Protein AF-A0A0X3RWS3-F1 (afdb_monomer_lite)

Structure (mmCIF, N/CA/C/O backbone):
data_AF-A0A0X3RWS3-F1
#
_entry.id   AF-A0A0X3RWS3-F1
#
loop_
_atom_site.group_PDB
_atom_site.id
_atom_site.type_symbol
_atom_site.label_atom_id
_atom_site.label_alt_id
_atom_site.label_comp_id
_atom_site.label_asym_id
_atom_site.label_entity_id
_atom_site.label_seq_id
_atom_site.pdbx_PDB_ins_code
_atom_site.Cartn_x
_atom_site.Cartn_y
_atom_site.Cartn_z
_atom_site.occupancy
_atom_site.B_iso_or_equiv
_atom_site.auth_seq_id
_atom_site.auth_comp_id
_atom_site.auth_asym_id
_atom_site.auth_atom_id
_atom_site.pdbx_PDB_model_num
ATOM 1 N N . MET A 1 1 ? -4.695 -2.540 20.102 1.00 44.75 1 MET A N 1
ATOM 2 C CA . MET A 1 1 ? -4.959 -3.896 19.578 1.00 44.75 1 MET A CA 1
ATOM 3 C C . MET A 1 1 ? -5.207 -3.754 18.086 1.00 44.75 1 MET A C 1
ATOM 5 O O . MET A 1 1 ? -6.137 -3.046 17.735 1.00 44.75 1 MET A O 1
ATOM 9 N N . GLY A 1 2 ? -4.359 -4.326 17.228 1.00 54.81 2 GLY A N 1
ATOM 10 C CA . GLY A 1 2 ? -4.626 -4.379 15.785 1.00 54.81 2 GLY A CA 1
ATOM 11 C C . GLY A 1 2 ? -5.572 -5.540 15.477 1.00 54.81 2 GLY A C 1
ATOM 12 O O . GLY A 1 2 ? -5.418 -6.614 16.057 1.00 54.81 2 GLY A O 1
ATOM 13 N N . GLY A 1 3 ? -6.570 -5.315 14.625 1.00 67.62 3 GLY A N 1
ATOM 14 C CA . GLY A 1 3 ? -7.531 -6.346 14.223 1.00 67.62 3 GLY A CA 1
ATOM 15 C C . GLY A 1 3 ? -6.977 -7.261 13.127 1.00 67.62 3 GLY A C 1
ATOM 16 O O . GLY A 1 3 ? -6.144 -6.851 12.320 1.00 67.62 3 GLY A O 1
ATOM 17 N N . THR A 1 4 ? -7.451 -8.506 13.069 1.00 80.31 4 THR A N 1
ATOM 18 C CA . THR A 1 4 ? -7.153 -9.418 11.954 1.00 80.31 4 THR A CA 1
ATOM 19 C C . THR A 1 4 ? -7.971 -9.015 10.730 1.00 80.31 4 THR A C 1
ATOM 21 O O . THR A 1 4 ? -9.192 -9.113 10.772 1.00 80.31 4 THR A O 1
ATOM 24 N N . ILE A 1 5 ? -7.306 -8.622 9.640 1.00 85.81 5 ILE A N 1
ATOM 25 C CA . ILE A 1 5 ? -7.951 -8.299 8.355 1.00 85.81 5 ILE A CA 1
ATOM 26 C C . ILE A 1 5 ? -8.015 -9.556 7.474 1.00 85.81 5 ILE A C 1
ATOM 28 O O . ILE A 1 5 ? -7.020 -10.280 7.363 1.00 85.81 5 ILE A O 1
ATOM 32 N N . ARG A 1 6 ? -9.162 -9.817 6.835 1.00 85.12 6 ARG A N 1
ATOM 33 C CA . ARG A 1 6 ? -9.399 -10.996 5.980 1.00 85.12 6 ARG A CA 1
ATOM 34 C C . ARG A 1 6 ? -9.493 -10.642 4.493 1.00 85.12 6 ARG A C 1
ATOM 36 O O . ARG A 1 6 ? -9.927 -9.558 4.117 1.00 85.12 6 ARG A O 1
ATOM 43 N N . VAL A 1 7 ? -9.137 -11.593 3.626 1.00 83.75 7 VAL A N 1
ATOM 44 C CA . VAL A 1 7 ? -9.400 -11.481 2.179 1.00 83.75 7 VAL A CA 1
ATOM 45 C C . VAL A 1 7 ? -10.901 -11.365 1.940 1.00 83.75 7 VAL A C 1
ATOM 47 O O . VAL A 1 7 ? -11.688 -12.081 2.553 1.00 83.75 7 VAL A O 1
ATOM 50 N N . GLY A 1 8 ? -11.297 -10.460 1.050 1.00 83.12 8 GLY A N 1
ATOM 51 C CA . GLY A 1 8 ? -12.693 -10.203 0.706 1.00 83.12 8 GLY A CA 1
ATOM 52 C C . GLY A 1 8 ? -13.421 -9.272 1.678 1.00 83.12 8 GLY A C 1
ATOM 53 O O . GLY A 1 8 ? -14.493 -8.777 1.323 1.00 83.12 8 GLY A O 1
ATOM 54 N N . GLU A 1 9 ? -12.836 -8.987 2.846 1.00 88.44 9 GLU A N 1
ATOM 55 C CA . GLU A 1 9 ? -13.389 -8.068 3.839 1.00 88.44 9 GLU A CA 1
ATOM 56 C C . GLU A 1 9 ? -13.414 -6.639 3.304 1.00 88.44 9 GLU A C 1
ATOM 58 O O . GLU A 1 9 ? -12.456 -6.181 2.676 1.00 88.44 9 GLU A O 1
ATOM 63 N N . ILE A 1 10 ? -14.518 -5.939 3.558 1.00 89.12 10 ILE A N 1
ATOM 64 C CA . ILE A 1 10 ? -14.693 -4.546 3.164 1.00 89.12 10 ILE A CA 1
ATOM 65 C C . ILE A 1 10 ? -14.414 -3.664 4.375 1.00 89.12 10 ILE A C 1
ATOM 67 O O . ILE A 1 10 ? -15.089 -3.787 5.392 1.00 89.12 10 ILE A O 1
ATOM 71 N N . LEU A 1 11 ? -13.448 -2.758 4.246 1.00 91.00 11 LEU A N 1
ATOM 72 C CA . LEU A 1 11 ? -13.102 -1.779 5.272 1.00 91.00 11 LEU A CA 1
ATOM 73 C C . LEU A 1 11 ? -13.524 -0.375 4.851 1.00 91.00 11 LEU A C 1
ATOM 75 O O . LEU A 1 11 ? -13.399 0.002 3.682 1.00 91.00 11 LEU A O 1
ATOM 79 N N . ARG A 1 12 ? -13.956 0.428 5.821 1.00 93.31 12 ARG A N 1
ATOM 80 C CA . ARG A 1 12 ? -14.224 1.852 5.637 1.00 93.31 12 ARG A CA 1
ATOM 81 C C . ARG A 1 12 ? -12.929 2.652 5.722 1.00 93.31 12 ARG A C 1
ATOM 83 O O . ARG A 1 12 ? -12.151 2.474 6.656 1.00 93.31 12 ARG A O 1
ATOM 90 N N . TYR A 1 13 ? -12.725 3.569 4.781 1.00 93.19 13 TYR A N 1
ATOM 91 C CA . TYR A 1 13 ? -11.594 4.498 4.773 1.00 93.19 13 TYR A CA 1
ATOM 92 C C . TYR A 1 13 ? -12.072 5.948 4.935 1.00 93.19 13 TYR A C 1
ATOM 94 O O . TYR A 1 13 ? -12.368 6.626 3.941 1.00 93.19 13 TYR A O 1
ATOM 102 N N . PRO A 1 14 ? -12.235 6.415 6.183 1.00 92.19 14 PRO A N 1
ATOM 103 C CA . PRO A 1 14 ? -12.786 7.735 6.464 1.00 92.19 14 PRO A CA 1
ATOM 104 C C . PRO A 1 14 ? -11.778 8.867 6.211 1.00 92.19 14 PRO A C 1
ATOM 106 O O . PRO A 1 14 ? -10.568 8.661 6.176 1.00 92.19 14 PRO A O 1
ATOM 109 N N . VAL A 1 15 ? -12.290 10.085 6.025 1.00 89.62 15 VAL A N 1
ATOM 110 C CA . VAL A 1 15 ? -11.467 11.280 5.754 1.00 89.62 15 VAL A CA 1
ATOM 111 C C . VAL A 1 15 ? -10.837 11.852 7.028 1.00 89.62 15 VAL A C 1
ATOM 113 O O . VAL A 1 15 ? -9.739 12.397 6.954 1.00 89.62 15 VAL A O 1
ATOM 116 N N . ASP A 1 16 ? -11.500 11.712 8.180 1.00 91.62 16 ASP A N 1
ATOM 117 C CA . ASP A 1 16 ? -11.018 12.162 9.500 1.00 91.62 16 ASP A CA 1
ATOM 118 C C . ASP A 1 16 ? -9.794 11.373 9.999 1.00 91.62 16 ASP A C 1
ATOM 120 O O . ASP A 1 16 ? -8.963 11.884 10.753 1.00 91.62 16 ASP A O 1
ATOM 124 N N . LYS A 1 17 ? -9.638 10.143 9.498 1.00 93.38 17 LYS A N 1
ATOM 125 C CA . LYS A 1 17 ? -8.555 9.215 9.812 1.00 93.38 17 LYS A CA 1
ATOM 126 C C . LYS A 1 17 ? -8.481 8.871 11.300 1.00 93.38 17 LYS A C 1
ATOM 128 O O . LYS A 1 17 ? -7.374 8.638 11.799 1.00 93.38 17 LYS A O 1
ATOM 133 N N . ASP A 1 18 ? -9.621 8.868 11.991 1.00 93.19 18 ASP A N 1
ATOM 134 C CA . ASP A 1 18 ? -9.703 8.553 13.417 1.00 93.19 18 ASP A CA 1
ATOM 135 C C . ASP A 1 18 ? -9.481 7.044 13.648 1.00 93.19 18 ASP A C 1
ATOM 137 O O . ASP A 1 18 ? -10.253 6.228 13.137 1.00 93.19 18 ASP A O 1
ATOM 141 N N . PRO A 1 19 ? -8.426 6.631 14.379 1.00 92.88 19 PRO A N 1
ATOM 142 C CA . PRO A 1 19 ? -8.165 5.227 14.670 1.00 92.88 19 PRO A CA 1
ATOM 143 C C . PRO A 1 19 ? -8.891 4.711 15.921 1.00 92.88 19 PRO A C 1
ATOM 145 O O . PRO A 1 19 ? -8.711 3.546 16.258 1.00 92.88 19 PRO A O 1
ATOM 148 N N . THR A 1 20 ? -9.643 5.544 16.647 1.00 93.31 20 THR A N 1
ATOM 149 C CA . THR A 1 20 ? -10.318 5.153 17.898 1.00 93.31 20 THR A CA 1
ATOM 150 C C . THR A 1 20 ? -11.679 4.501 17.657 1.00 93.31 20 THR A C 1
ATOM 152 O O . THR A 1 20 ? -12.126 3.678 18.454 1.00 93.31 20 THR A O 1
ATOM 155 N N . VAL A 1 21 ? -12.308 4.801 16.519 1.00 93.81 21 VAL A N 1
ATOM 156 C CA . VAL A 1 21 ? -13.608 4.250 16.132 1.00 93.81 21 VAL A CA 1
ATOM 157 C C . VAL A 1 21 ? -13.423 2.910 15.424 1.00 93.81 21 VAL A C 1
ATOM 159 O O . VAL A 1 21 ? -12.844 2.858 14.342 1.00 93.81 21 VAL A O 1
ATOM 162 N N . GLN A 1 22 ? -13.943 1.822 15.996 1.00 93.31 22 GLN A N 1
ATOM 163 C CA . GLN A 1 22 ? -13.766 0.468 15.450 1.00 93.31 22 GLN A CA 1
ATOM 164 C C . GLN A 1 22 ? -14.563 0.207 14.163 1.00 93.31 22 GLN A C 1
ATOM 166 O O . GLN A 1 22 ? -14.057 -0.440 13.243 1.00 93.31 22 GLN A O 1
ATOM 171 N N . THR A 1 23 ? -15.788 0.726 14.085 1.00 93.38 23 THR A N 1
ATOM 172 C CA . THR A 1 23 ? -16.739 0.439 13.004 1.00 93.38 23 THR A CA 1
ATOM 173 C C . THR A 1 23 ? -17.382 1.733 12.523 1.00 93.38 23 THR A C 1
ATOM 175 O O . THR A 1 23 ? -17.793 2.559 13.331 1.00 93.38 23 THR A O 1
ATOM 178 N N . LEU A 1 24 ? -17.495 1.896 11.206 1.00 91.00 24 LEU A N 1
ATOM 179 C CA . LEU A 1 24 ? -18.110 3.043 10.542 1.00 91.00 24 LEU A CA 1
ATOM 180 C C . LEU A 1 24 ? -19.040 2.546 9.434 1.00 91.00 24 LEU A C 1
ATOM 182 O O . LEU A 1 24 ? -18.642 1.717 8.617 1.00 91.00 24 LEU A O 1
ATOM 186 N N . ASP A 1 25 ? -20.275 3.049 9.395 1.00 88.00 25 ASP A N 1
ATOM 187 C CA . ASP A 1 25 ? -21.301 2.643 8.420 1.00 88.00 25 ASP A CA 1
ATOM 188 C C . ASP A 1 25 ? -21.557 1.115 8.375 1.00 88.00 25 ASP A C 1
ATOM 190 O O . ASP A 1 25 ? -21.923 0.574 7.334 1.00 88.00 25 ASP A O 1
ATOM 194 N N . GLY A 1 26 ? -21.328 0.402 9.485 1.00 89.12 26 GLY A N 1
ATOM 195 C CA . GLY A 1 26 ? -21.441 -1.062 9.561 1.00 89.12 26 GLY A CA 1
ATOM 196 C C . GLY A 1 26 ? -20.217 -1.842 9.058 1.00 89.12 26 GLY A C 1
ATOM 197 O O . GLY A 1 26 ? -20.240 -3.069 9.077 1.00 89.12 26 GLY A O 1
ATOM 198 N N . TYR A 1 27 ? -19.140 -1.159 8.656 1.00 90.25 27 TYR A N 1
ATOM 199 C CA . TYR A 1 27 ? -17.892 -1.768 8.185 1.00 90.25 27 TYR A CA 1
ATOM 200 C C . TYR A 1 27 ? -16.723 -1.467 9.137 1.00 90.25 27 TYR A C 1
ATOM 202 O O . TYR A 1 27 ? -16.666 -0.374 9.707 1.00 90.25 27 TYR A O 1
ATOM 210 N N . PRO A 1 28 ? -15.752 -2.385 9.297 1.00 92.31 28 PRO A N 1
ATOM 211 C CA . PRO A 1 28 ? -14.534 -2.127 10.060 1.00 92.31 28 PRO A CA 1
ATOM 212 C C . PRO A 1 28 ? -13.788 -0.890 9.552 1.00 92.31 28 PRO A C 1
ATOM 214 O O . PRO A 1 28 ? -13.593 -0.716 8.348 1.00 92.31 28 PRO A O 1
ATOM 217 N N . ASN A 1 29 ? -13.337 -0.033 10.461 1.00 93.00 29 ASN A N 1
ATOM 218 C CA . ASN A 1 29 ? -12.551 1.145 10.116 1.00 93.00 29 ASN A CA 1
ATOM 219 C C . ASN A 1 29 ? -11.095 0.756 9.812 1.00 93.00 29 ASN A C 1
ATOM 221 O O . ASN A 1 29 ? -10.396 0.189 10.654 1.00 93.00 29 ASN A O 1
ATOM 225 N N . PHE A 1 30 ? -10.610 1.117 8.623 1.00 93.38 30 PHE A N 1
ATOM 226 C CA . PHE A 1 30 ? -9.232 0.884 8.191 1.00 93.38 30 PHE A CA 1
ATOM 227 C C . PHE A 1 30 ? -8.201 1.458 9.170 1.00 93.38 30 PHE A C 1
ATOM 229 O O . PHE A 1 30 ? -7.192 0.807 9.456 1.00 93.38 30 PHE A O 1
ATOM 236 N N . TYR A 1 31 ? -8.435 2.667 9.690 1.00 93.38 31 TYR A N 1
ATOM 237 C CA . TYR A 1 31 ? -7.474 3.325 10.574 1.00 93.38 31 TYR A CA 1
ATOM 238 C C . TYR A 1 31 ? -7.422 2.689 11.950 1.00 93.38 31 TYR A C 1
ATOM 240 O O . TYR A 1 31 ? -6.338 2.635 12.513 1.00 93.38 31 TYR A O 1
ATOM 248 N N . PHE A 1 32 ? -8.538 2.152 12.448 1.00 93.25 32 PHE A N 1
ATOM 249 C CA . PHE A 1 32 ? -8.547 1.324 13.652 1.00 93.25 32 PHE A CA 1
ATOM 250 C C . PHE A 1 32 ? -7.820 -0.003 13.403 1.00 93.25 32 PHE A C 1
ATOM 252 O O . PHE A 1 32 ? -6.918 -0.375 14.151 1.00 93.25 32 PHE A O 1
ATOM 259 N N . ALA A 1 33 ? -8.154 -0.696 12.308 1.00 92.06 33 ALA A N 1
ATOM 260 C CA . ALA A 1 33 ? -7.610 -2.018 11.995 1.00 92.06 33 ALA A CA 1
ATOM 261 C C . ALA A 1 33 ? -6.083 -2.012 11.803 1.00 92.06 33 ALA A C 1
ATOM 263 O O . ALA A 1 33 ? -5.407 -2.970 12.175 1.00 92.06 33 ALA A O 1
ATOM 264 N N . THR A 1 34 ? -5.539 -0.925 11.250 1.00 91.31 34 THR A N 1
ATOM 265 C CA . THR A 1 34 ? -4.101 -0.753 10.989 1.00 91.31 34 THR A CA 1
ATOM 266 C C . THR A 1 34 ? -3.377 0.072 12.056 1.00 91.31 34 THR A C 1
ATOM 268 O O . THR A 1 34 ? -2.197 0.389 11.888 1.00 91.31 34 THR A O 1
ATOM 271 N N . HIS A 1 35 ? -4.053 0.438 13.151 1.00 91.62 35 HIS A N 1
ATOM 272 C CA . HIS A 1 35 ? -3.460 1.276 14.184 1.00 91.62 35 HIS A CA 1
ATOM 273 C C . HIS A 1 35 ? -2.414 0.519 15.005 1.00 91.62 35 HIS A C 1
ATOM 275 O O . HIS A 1 35 ? -2.713 -0.481 15.663 1.00 91.62 35 HIS A O 1
ATOM 281 N N . THR A 1 36 ? -1.211 1.086 15.067 1.00 88.06 36 THR A N 1
ATOM 282 C CA . THR A 1 36 ? -0.189 0.690 16.035 1.00 88.06 36 THR A CA 1
ATOM 283 C C . THR A 1 36 ? 0.166 1.913 16.886 1.00 88.06 36 THR A C 1
ATOM 285 O O . THR A 1 36 ? 0.703 2.882 16.337 1.00 88.06 36 THR A O 1
ATOM 288 N N . PRO A 1 37 ? -0.122 1.903 18.203 1.00 88.12 37 PRO A N 1
ATOM 289 C CA . PRO A 1 37 ? 0.192 3.020 19.091 1.00 88.12 37 PRO A CA 1
ATOM 290 C C . PRO A 1 37 ? 1.669 3.417 19.018 1.00 88.12 37 PRO A C 1
ATOM 292 O O . PRO A 1 37 ? 2.543 2.556 18.970 1.00 88.12 37 PRO A O 1
ATOM 295 N N . GLY A 1 38 ? 1.950 4.721 18.986 1.00 87.25 38 GLY A N 1
ATOM 296 C CA . GLY A 1 38 ? 3.318 5.248 18.894 1.00 87.25 38 GLY A CA 1
ATOM 297 C C . GLY A 1 38 ? 3.956 5.184 17.498 1.00 87.25 38 GLY A C 1
ATOM 298 O O . GLY A 1 38 ? 5.063 5.687 17.319 1.00 87.25 38 GLY A O 1
ATOM 299 N N . HIS A 1 39 ? 3.272 4.633 16.490 1.00 87.00 39 HIS A N 1
ATOM 300 C CA . HIS A 1 39 ? 3.775 4.564 15.117 1.00 87.00 39 HIS A CA 1
ATOM 301 C C . HIS A 1 39 ? 2.971 5.437 14.149 1.00 87.00 39 HIS A C 1
ATOM 303 O O . HIS A 1 39 ? 1.820 5.806 14.385 1.00 87.00 39 HIS A O 1
ATOM 309 N N . ARG A 1 40 ? 3.596 5.773 13.013 1.00 89.06 40 ARG A N 1
ATOM 310 C CA . ARG A 1 40 ? 2.921 6.507 11.937 1.00 89.06 40 ARG A CA 1
ATOM 311 C C . ARG A 1 40 ? 1.798 5.654 11.348 1.00 89.06 40 ARG A C 1
ATOM 313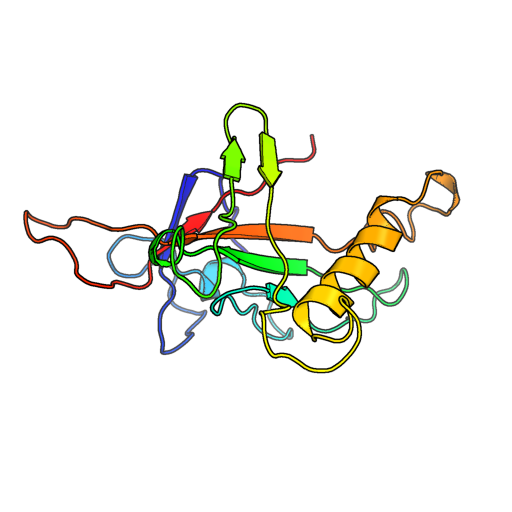 O O . ARG A 1 40 ? 1.975 4.462 11.108 1.00 89.06 40 ARG A O 1
ATOM 320 N N . ARG A 1 41 ? 0.665 6.299 11.073 1.00 91.38 41 ARG A N 1
ATOM 321 C CA . ARG A 1 41 ? -0.518 5.663 10.480 1.00 91.38 41 ARG A CA 1
ATOM 322 C C . ARG A 1 41 ? -0.233 5.110 9.079 1.00 91.38 41 ARG A C 1
ATOM 324 O O . ARG A 1 41 ? 0.519 5.719 8.316 1.00 91.38 41 ARG A O 1
ATOM 331 N N . ALA A 1 42 ? -0.887 4.005 8.730 1.00 92.69 42 ALA A N 1
ATOM 332 C CA . ALA A 1 42 ? -0.932 3.520 7.356 1.00 92.69 42 ALA A CA 1
ATOM 333 C C . ALA A 1 42 ? -1.809 4.441 6.490 1.00 92.69 42 ALA A C 1
ATOM 335 O O . ALA A 1 42 ? -2.810 4.990 6.957 1.00 92.69 42 ALA A O 1
ATOM 336 N N . LEU A 1 43 ? -1.432 4.613 5.223 1.00 93.19 43 LEU A N 1
ATOM 337 C CA . LEU A 1 43 ? -2.212 5.338 4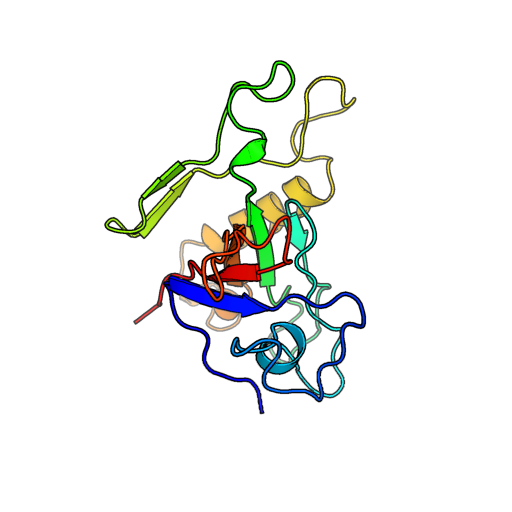.220 1.00 93.19 43 LEU A CA 1
ATOM 338 C C . LEU A 1 43 ? -2.540 4.400 3.056 1.00 93.19 43 LEU A C 1
ATOM 340 O O . LEU A 1 43 ? -1.801 3.455 2.785 1.00 93.19 43 LEU A O 1
ATOM 344 N N . LEU A 1 44 ? -3.665 4.665 2.400 1.00 92.25 44 LEU A N 1
ATOM 345 C CA . LEU A 1 44 ? -4.218 3.868 1.311 1.00 92.25 44 LEU A CA 1
ATOM 346 C C . LEU A 1 44 ? -4.855 4.816 0.285 1.00 92.25 44 LEU A C 1
ATOM 348 O O . LEU A 1 44 ? -6.016 4.683 -0.103 1.00 92.25 44 LEU A O 1
ATOM 352 N N . GLU A 1 45 ? -4.084 5.829 -0.108 1.00 91.31 45 GLU A N 1
ATOM 353 C CA . GLU A 1 45 ? -4.450 6.746 -1.184 1.00 91.31 45 GLU A CA 1
ATOM 354 C C . GLU A 1 45 ? -4.394 6.009 -2.535 1.00 91.31 45 GLU A C 1
ATOM 356 O O . GLU A 1 45 ? -3.968 4.856 -2.611 1.00 91.31 45 GLU A O 1
ATOM 361 N N . ALA A 1 46 ? -4.847 6.631 -3.624 1.00 87.06 46 ALA A N 1
ATOM 362 C CA . ALA A 1 46 ? -4.826 5.979 -4.938 1.00 87.06 46 ALA A CA 1
ATOM 363 C C . ALA A 1 46 ? -3.393 5.592 -5.371 1.00 87.06 46 ALA A C 1
ATOM 365 O O . ALA A 1 46 ? -2.501 6.439 -5.370 1.00 87.06 46 ALA A O 1
ATOM 366 N N . GLY A 1 47 ? -3.193 4.340 -5.802 1.00 89.69 47 GLY A N 1
ATOM 367 C CA . GLY A 1 47 ? -1.899 3.833 -6.265 1.00 89.69 47 GLY A CA 1
ATOM 368 C C . GLY A 1 47 ? -1.053 3.193 -5.159 1.00 89.69 47 GLY A C 1
ATOM 369 O O . GLY A 1 47 ? -1.556 2.409 -4.351 1.00 89.69 47 GLY A O 1
ATOM 370 N N . ILE A 1 48 ? 0.249 3.490 -5.153 1.00 92.25 48 ILE A N 1
ATOM 371 C CA . ILE A 1 48 ? 1.257 2.834 -4.307 1.00 92.25 48 ILE A CA 1
ATOM 372 C C . ILE A 1 48 ? 1.561 3.700 -3.077 1.00 92.25 48 ILE A C 1
ATOM 374 O O . ILE A 1 48 ? 2.016 4.836 -3.193 1.00 92.25 48 ILE A O 1
ATOM 378 N N . ASN A 1 49 ? 1.368 3.141 -1.884 1.00 93.94 49 ASN A N 1
ATOM 379 C CA . ASN A 1 49 ? 1.560 3.805 -0.597 1.00 93.94 49 ASN A CA 1
ATOM 380 C C . ASN A 1 49 ? 2.627 3.060 0.212 1.00 93.94 49 ASN A C 1
ATOM 382 O O . ASN A 1 49 ? 2.344 2.112 0.946 1.00 93.94 49 ASN A O 1
ATOM 386 N N . ALA A 1 50 ? 3.877 3.490 0.080 1.00 92.62 50 ALA A N 1
ATOM 387 C CA . ALA A 1 50 ? 4.978 2.938 0.858 1.00 92.62 50 ALA A CA 1
ATOM 388 C C . ALA A 1 50 ? 5.015 3.544 2.268 1.00 92.62 50 ALA A C 1
ATOM 390 O O . ALA A 1 50 ? 5.091 4.768 2.422 1.00 92.62 50 ALA A O 1
ATOM 391 N N . MET A 1 51 ? 5.002 2.695 3.301 1.00 93.00 51 MET A N 1
ATOM 392 C CA . MET A 1 51 ? 5.266 3.151 4.665 1.00 93.00 51 MET A CA 1
ATOM 393 C C . MET A 1 51 ? 6.735 3.571 4.819 1.00 93.00 51 MET A C 1
ATOM 395 O O . MET A 1 51 ? 7.622 3.103 4.101 1.00 93.00 51 MET A O 1
ATOM 399 N N . ALA A 1 52 ? 6.996 4.467 5.771 1.00 90.00 52 ALA A N 1
ATOM 400 C CA . ALA A 1 52 ? 8.361 4.840 6.122 1.00 90.00 52 ALA A CA 1
ATOM 401 C C . ALA A 1 52 ? 9.129 3.634 6.682 1.00 90.00 52 ALA A C 1
ATOM 403 O O . ALA A 1 52 ? 8.538 2.752 7.312 1.00 90.00 52 ALA A O 1
ATOM 404 N N . HIS A 1 53 ? 10.445 3.627 6.480 1.00 89.12 53 HIS A N 1
ATOM 405 C CA . HIS A 1 53 ? 11.325 2.682 7.151 1.00 89.12 53 HIS A CA 1
ATOM 406 C C . HIS A 1 53 ? 11.252 2.857 8.672 1.00 89.12 53 HIS A C 1
ATOM 408 O O . HIS A 1 53 ? 11.088 3.967 9.187 1.00 89.12 53 HIS A O 1
ATOM 414 N N . VAL A 1 54 ? 11.343 1.739 9.387 1.00 88.25 54 VAL A N 1
ATOM 415 C CA . VAL A 1 54 ? 11.387 1.689 10.846 1.00 88.25 54 VAL A CA 1
ATOM 416 C C . VAL A 1 54 ? 12.635 0.939 11.283 1.00 88.25 54 VAL A C 1
ATOM 418 O O . VAL A 1 54 ? 12.995 -0.087 10.703 1.00 88.25 54 VAL A O 1
ATOM 421 N N . LYS A 1 55 ? 13.288 1.441 12.331 1.00 87.94 55 LYS A N 1
ATOM 422 C CA . LYS A 1 55 ? 14.398 0.744 12.979 1.00 87.94 55 LYS A CA 1
ATOM 423 C C . LYS A 1 55 ? 13.839 -0.336 13.895 1.00 87.94 55 LYS A C 1
ATOM 425 O O . LYS A 1 55 ? 12.946 -0.070 14.697 1.00 87.94 55 LYS A O 1
ATOM 430 N N . THR A 1 56 ? 14.363 -1.545 13.770 1.00 83.12 56 THR A N 1
ATOM 431 C CA . THR A 1 56 ? 14.022 -2.688 14.621 1.00 83.12 56 THR A CA 1
ATOM 432 C C . THR A 1 56 ? 15.300 -3.313 15.170 1.00 83.12 56 THR A C 1
ATOM 434 O O . THR A 1 56 ? 16.390 -2.991 14.699 1.00 83.12 56 THR A O 1
ATOM 437 N N . ALA A 1 57 ? 15.180 -4.216 16.147 1.00 85.19 57 ALA A N 1
ATOM 438 C CA . ALA A 1 57 ? 16.330 -4.958 16.669 1.00 85.19 57 ALA A CA 1
ATOM 439 C C . ALA A 1 57 ? 17.067 -5.760 15.574 1.00 85.19 57 ALA A C 1
ATOM 441 O O . ALA A 1 57 ? 18.279 -5.936 15.653 1.00 85.19 57 ALA A O 1
ATOM 442 N N . ASP A 1 58 ? 16.348 -6.181 14.528 1.00 78.31 58 ASP A N 1
ATOM 443 C CA . ASP A 1 58 ? 16.886 -6.955 13.403 1.00 78.31 58 ASP A CA 1
ATOM 444 C C . ASP A 1 58 ? 17.451 -6.075 12.270 1.00 78.31 58 ASP A C 1
ATOM 446 O O . ASP A 1 58 ? 17.982 -6.594 11.289 1.00 78.31 58 ASP A O 1
ATOM 450 N N . GLY A 1 59 ? 17.343 -4.748 12.392 1.00 82.81 59 GLY A N 1
ATOM 451 C CA . GLY A 1 59 ? 17.751 -3.784 11.372 1.00 82.81 59 GLY A CA 1
ATOM 452 C C . GLY A 1 59 ? 16.622 -2.860 10.921 1.00 82.81 59 GLY A C 1
ATOM 453 O O . GLY A 1 59 ? 15.503 -2.878 11.445 1.00 82.81 59 GLY A O 1
ATOM 454 N N . GLU A 1 60 ? 16.936 -2.000 9.957 1.00 85.94 60 GLU A N 1
ATOM 455 C CA . GLU A 1 60 ? 15.955 -1.125 9.321 1.00 85.94 60 GLU A CA 1
ATOM 456 C C . GLU A 1 60 ? 15.104 -1.915 8.321 1.00 85.94 60 GLU A C 1
ATOM 458 O O . GLU A 1 60 ? 15.627 -2.696 7.530 1.00 85.94 60 GLU A O 1
ATOM 463 N N . ARG A 1 61 ? 13.782 -1.721 8.363 1.00 85.44 61 ARG A N 1
ATOM 464 C CA . ARG A 1 61 ? 12.856 -2.342 7.410 1.00 85.44 61 ARG A CA 1
ATOM 465 C C . ARG A 1 61 ? 11.695 -1.438 7.064 1.00 85.44 61 ARG A C 1
ATOM 467 O O . ARG A 1 61 ? 11.241 -0.661 7.904 1.00 85.44 61 ARG A O 1
ATOM 474 N N . ARG A 1 62 ? 11.148 -1.579 5.860 1.00 88.56 62 ARG A N 1
ATOM 475 C CA . ARG A 1 62 ? 9.845 -1.000 5.529 1.00 88.56 62 ARG A CA 1
ATOM 476 C C . ARG A 1 62 ? 8.748 -1.980 5.969 1.00 88.56 62 ARG A C 1
ATOM 478 O O . ARG A 1 62 ? 8.760 -3.126 5.527 1.00 88.56 62 ARG A O 1
ATOM 485 N N . PRO A 1 63 ? 7.792 -1.569 6.826 1.00 88.69 63 PRO A N 1
ATOM 486 C CA . PRO A 1 63 ? 6.758 -2.481 7.320 1.00 88.69 63 PRO A CA 1
ATOM 487 C C . PRO A 1 63 ? 5.858 -3.034 6.212 1.00 88.69 63 PRO A C 1
ATOM 489 O O . PRO A 1 63 ? 5.572 -4.230 6.170 1.00 88.69 63 PRO A O 1
ATOM 492 N N . ALA A 1 64 ? 5.394 -2.152 5.326 1.00 90.50 64 ALA A N 1
ATOM 493 C CA . ALA A 1 64 ? 4.457 -2.504 4.275 1.00 90.50 64 ALA A CA 1
ATOM 494 C C . ALA A 1 64 ? 4.516 -1.530 3.096 1.00 90.50 64 ALA A C 1
ATOM 496 O O . ALA A 1 64 ? 4.810 -0.338 3.252 1.00 90.50 64 ALA A O 1
ATOM 497 N N . VAL A 1 65 ? 4.153 -2.054 1.930 1.00 90.94 65 VAL A N 1
ATOM 498 C CA . VAL A 1 65 ? 3.726 -1.272 0.771 1.00 90.94 65 VAL A CA 1
ATOM 499 C C . VAL A 1 65 ? 2.249 -1.586 0.558 1.00 90.94 65 VAL A C 1
ATOM 501 O O . VAL A 1 65 ? 1.873 -2.744 0.370 1.00 90.94 65 VAL A O 1
ATOM 504 N N . LEU A 1 66 ? 1.398 -0.566 0.643 1.00 93.19 66 LEU A N 1
ATOM 505 C CA . LEU A 1 66 ? -0.035 -0.715 0.432 1.00 93.19 66 LEU A CA 1
ATOM 506 C C . LEU A 1 66 ? -0.400 -0.261 -0.977 1.00 93.19 66 LEU A C 1
ATOM 508 O O . LEU A 1 66 ? -0.071 0.849 -1.386 1.00 93.19 66 LEU A O 1
ATOM 512 N N . ILE A 1 67 ? -1.095 -1.113 -1.716 1.00 91.25 67 ILE A N 1
ATOM 513 C CA . ILE A 1 67 ? -1.536 -0.838 -3.078 1.00 91.25 67 ILE A CA 1
ATOM 514 C C . ILE A 1 67 ? -3.047 -0.676 -3.072 1.00 91.25 67 ILE A C 1
ATOM 516 O O . ILE A 1 67 ? -3.772 -1.571 -2.636 1.00 91.25 67 ILE A O 1
ATOM 520 N N . ARG A 1 68 ? -3.521 0.445 -3.611 1.00 89.50 68 ARG A N 1
ATOM 521 C CA . ARG A 1 68 ? -4.930 0.662 -3.912 1.00 89.50 68 ARG A CA 1
ATOM 522 C C . ARG A 1 68 ? -5.128 0.703 -5.420 1.00 89.50 68 ARG A C 1
ATOM 524 O O . ARG A 1 68 ? -4.733 1.670 -6.072 1.00 89.50 68 ARG A O 1
ATOM 531 N N . SER A 1 69 ? -5.804 -0.314 -5.943 1.00 84.00 69 SER A N 1
ATOM 532 C CA . SER A 1 69 ? -6.224 -0.356 -7.342 1.00 84.00 69 SER A CA 1
ATOM 533 C C . SER A 1 69 ? -7.664 0.128 -7.492 1.00 84.00 69 SER A C 1
ATOM 535 O O . SER A 1 69 ? -8.534 -0.156 -6.662 1.00 84.00 69 SER A O 1
ATOM 537 N N . SER A 1 70 ? -7.913 0.865 -8.571 1.00 74.75 7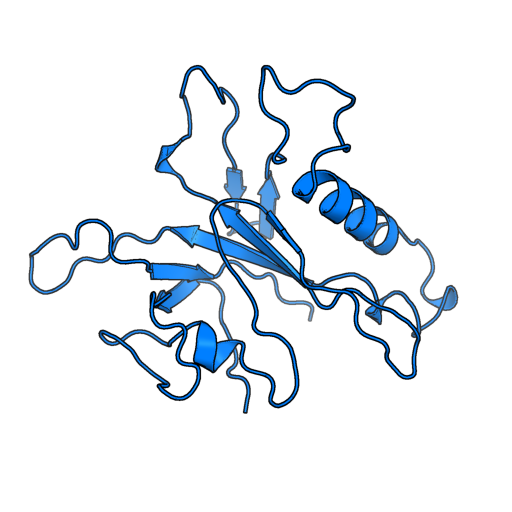0 SER A N 1
ATOM 538 C CA . SER A 1 70 ? -9.227 1.397 -8.907 1.00 74.75 70 SER A CA 1
ATOM 539 C C . SER A 1 70 ? -9.659 0.843 -10.266 1.00 74.75 70 SER A C 1
ATOM 541 O O . SER A 1 70 ? -8.967 1.087 -11.257 1.00 74.75 70 SER A O 1
ATOM 543 N N . PRO A 1 71 ? -10.792 0.122 -10.354 1.00 65.31 71 PRO A N 1
ATOM 544 C CA . PRO A 1 71 ? -11.246 -0.483 -11.608 1.00 65.31 71 PRO A CA 1
ATOM 545 C C . PRO A 1 71 ? -11.669 0.566 -12.649 1.00 65.31 71 PRO A C 1
ATOM 547 O O . PRO A 1 71 ? -11.749 0.268 -13.834 1.00 65.31 71 PRO A O 1
ATOM 550 N N . TRP A 1 72 ? -11.907 1.807 -12.219 1.00 59.50 72 TRP A N 1
ATOM 551 C CA . TRP A 1 72 ? -12.522 2.866 -13.021 1.00 59.50 72 TRP A CA 1
ATOM 552 C C . TRP A 1 72 ? -11.576 3.556 -14.019 1.00 59.50 72 TRP A C 1
ATOM 554 O O . TRP A 1 72 ? -12.013 4.451 -14.734 1.00 59.50 72 TRP A O 1
ATOM 564 N N . LYS A 1 73 ? -10.285 3.188 -14.053 1.00 54.03 73 LYS A N 1
ATOM 565 C CA . LYS A 1 73 ? -9.285 3.748 -14.991 1.00 54.03 73 LYS A CA 1
ATOM 566 C C . LYS A 1 73 ? -8.842 2.779 -16.091 1.00 54.03 73 LYS A C 1
ATOM 568 O O . LYS A 1 73 ? -8.080 3.172 -16.974 1.00 54.03 73 LYS A O 1
ATOM 573 N N . ALA A 1 74 ? -9.310 1.533 -16.041 1.00 52.75 74 ALA A N 1
ATOM 574 C CA . ALA A 1 74 ? -9.010 0.528 -17.051 1.00 52.75 74 ALA A CA 1
ATOM 575 C C . ALA A 1 74 ? -9.574 0.950 -18.420 1.00 52.75 74 ALA A C 1
ATOM 577 O O . ALA A 1 74 ? -10.740 1.329 -18.512 1.00 52.75 74 ALA A O 1
ATOM 578 N N . GLY A 1 75 ? -8.750 0.889 -19.471 1.00 51.28 75 GLY A N 1
ATOM 579 C CA . GLY A 1 75 ? -9.177 1.177 -20.848 1.00 51.28 75 GLY A CA 1
ATOM 580 C C . GLY A 1 75 ? -9.236 2.662 -21.223 1.00 51.28 75 GLY A C 1
ATOM 581 O O . GLY A 1 75 ? -9.850 3.005 -22.229 1.00 51.28 75 GLY A O 1
ATOM 582 N N . THR A 1 76 ? -8.615 3.548 -20.437 1.00 57.06 76 THR A N 1
ATOM 583 C CA . THR A 1 76 ? -8.474 4.972 -20.796 1.00 57.06 76 THR A CA 1
ATOM 584 C C . THR A 1 76 ? -7.233 5.210 -21.661 1.00 57.06 76 THR A C 1
ATOM 586 O O . THR A 1 76 ? -6.259 4.466 -21.566 1.00 57.06 76 THR A O 1
ATOM 589 N N . GLU A 1 77 ? -7.235 6.277 -22.467 1.00 51.75 77 GLU A N 1
ATOM 590 C CA . GLU A 1 77 ? -6.135 6.636 -23.384 1.00 51.75 77 GLU A CA 1
ATOM 591 C C . GLU A 1 77 ? -4.769 6.760 -22.673 1.00 51.75 77 GLU A C 1
ATOM 593 O O . GLU A 1 77 ? -3.728 6.447 -23.242 1.00 51.75 77 GLU A O 1
ATOM 598 N N . GLN A 1 78 ? -4.770 7.141 -21.390 1.00 52.38 78 GLN A N 1
ATOM 599 C CA . GLN A 1 78 ? -3.556 7.286 -20.578 1.00 52.38 78 GLN A CA 1
ATOM 600 C C . GLN A 1 78 ? -3.031 5.973 -19.970 1.00 52.38 78 GLN A C 1
ATOM 602 O O . GLN A 1 78 ? -1.865 5.919 -19.574 1.00 52.38 78 GLN A O 1
ATOM 607 N N . THR A 1 79 ? -3.862 4.933 -19.853 1.00 59.22 79 THR A N 1
ATOM 608 C CA . THR A 1 79 ? -3.490 3.623 -19.289 1.00 59.22 79 THR A CA 1
ATOM 609 C C . THR A 1 79 ? -4.233 2.509 -20.035 1.00 59.22 79 THR A C 1
ATOM 611 O O . THR A 1 79 ? -5.287 2.053 -19.572 1.00 59.22 79 THR A O 1
ATOM 614 N N . PRO A 1 80 ? -3.711 2.052 -21.191 1.00 61.53 80 PRO A N 1
ATOM 615 C CA . PRO A 1 80 ? -4.312 0.938 -21.924 1.00 61.53 80 PRO A CA 1
ATOM 616 C C . PRO A 1 80 ? -4.164 -0.390 -21.163 1.00 61.53 80 PRO A C 1
ATOM 618 O O . PRO A 1 80 ? -4.951 -1.316 -21.353 1.00 61.53 80 PRO A O 1
ATOM 621 N N . TRP A 1 81 ? -3.181 -0.480 -20.263 1.00 68.56 81 TRP A N 1
ATOM 622 C CA . TRP A 1 81 ? -3.032 -1.585 -19.322 1.00 68.56 81 TRP A CA 1
ATOM 623 C C . TRP A 1 81 ? -3.952 -1.422 -18.107 1.00 68.56 81 TRP A C 1
ATOM 625 O O . TRP A 1 81 ? -4.188 -0.317 -17.618 1.00 68.56 81 TRP A O 1
ATOM 635 N N . HIS A 1 82 ? -4.450 -2.544 -17.597 1.00 74.31 82 HIS A N 1
ATOM 636 C CA . HIS A 1 82 ? -5.285 -2.601 -16.403 1.00 74.31 82 HIS A CA 1
ATOM 637 C C . HIS A 1 82 ? -4.774 -3.675 -15.448 1.00 74.31 82 HIS A C 1
ATOM 639 O O . HIS A 1 82 ? -4.239 -4.697 -15.877 1.00 74.31 82 HIS A O 1
ATOM 645 N N . ASP A 1 83 ? -4.955 -3.443 -14.152 1.00 83.00 83 ASP A N 1
ATOM 646 C CA . ASP A 1 83 ? -4.601 -4.424 -13.133 1.00 83.00 83 ASP A CA 1
ATOM 647 C C . ASP A 1 83 ? -5.506 -5.661 -13.246 1.00 83.00 83 ASP A C 1
ATOM 649 O O . ASP A 1 83 ? -6.732 -5.542 -13.345 1.00 83.00 83 ASP A O 1
ATOM 653 N N . VAL A 1 84 ? -4.909 -6.852 -13.190 1.00 84.69 84 VAL A N 1
ATOM 654 C CA . VAL A 1 84 ? -5.620 -8.137 -13.254 1.00 84.69 84 VAL A CA 1
ATOM 655 C C . VAL A 1 84 ? -5.550 -8.808 -11.892 1.00 84.69 84 VAL A C 1
ATOM 657 O O . VAL A 1 84 ? -4.461 -9.045 -11.374 1.00 84.69 84 VAL A O 1
ATOM 660 N N . PHE A 1 85 ? -6.713 -9.135 -11.331 1.00 83.50 85 PHE A N 1
ATOM 661 C CA . PHE A 1 85 ? -6.847 -9.778 -10.026 1.00 83.50 85 PHE A CA 1
ATOM 662 C C . PHE A 1 85 ? -7.427 -11.176 -10.191 1.00 83.50 85 PHE A C 1
ATOM 664 O O . PHE A 1 85 ? -8.635 -11.321 -10.365 1.00 83.50 85 PHE A O 1
ATOM 671 N N . ASP A 1 86 ? -6.565 -12.179 -10.099 1.00 84.94 86 ASP A N 1
ATOM 672 C CA . ASP A 1 86 ? -6.925 -13.590 -10.082 1.00 84.94 86 ASP A CA 1
ATOM 673 C C . ASP A 1 86 ? -6.802 -14.108 -8.643 1.00 84.94 86 ASP A C 1
ATOM 675 O O . ASP A 1 86 ? -5.799 -14.686 -8.224 1.00 84.94 86 ASP A O 1
ATOM 679 N N . LEU A 1 87 ? -7.814 -13.782 -7.839 1.00 83.19 87 LEU A N 1
ATOM 680 C CA . LEU A 1 87 ? -7.804 -14.067 -6.403 1.00 83.19 87 LEU A CA 1
ATOM 681 C C . LEU A 1 87 ? -7.951 -15.558 -6.104 1.00 83.19 87 LEU A C 1
ATOM 683 O O . LEU A 1 87 ? -7.453 -16.006 -5.073 1.00 83.19 87 LEU A O 1
ATOM 687 N N . ASP A 1 88 ? -8.587 -16.300 -7.007 1.00 84.19 88 ASP A N 1
ATOM 688 C CA . ASP A 1 88 ? -8.806 -17.737 -6.866 1.00 84.19 88 ASP A CA 1
ATOM 689 C C . ASP A 1 88 ? -7.484 -18.503 -7.008 1.00 84.19 88 ASP A C 1
ATOM 691 O O . ASP A 1 88 ? -7.244 -19.452 -6.264 1.00 84.19 88 ASP A O 1
ATOM 695 N N . ASN A 1 89 ? -6.575 -18.025 -7.868 1.00 88.50 89 ASN A N 1
ATOM 696 C CA . ASN A 1 89 ? -5.219 -18.571 -8.004 1.00 88.50 89 ASN A CA 1
ATOM 697 C C . ASN A 1 89 ? -4.159 -17.809 -7.185 1.00 88.50 89 ASN A C 1
ATOM 699 O O . ASN A 1 89 ? -2.968 -18.105 -7.273 1.00 88.50 89 ASN A O 1
ATOM 703 N N . GLY A 1 90 ? -4.564 -16.813 -6.389 1.00 86.44 90 GLY A N 1
ATOM 704 C CA . GLY A 1 90 ? -3.647 -16.018 -5.567 1.00 86.44 90 GLY A CA 1
ATOM 705 C C . GLY A 1 90 ? -2.675 -15.144 -6.369 1.00 86.44 90 GLY A C 1
ATOM 706 O O . GLY A 1 90 ? -1.606 -14.801 -5.864 1.00 86.44 90 GLY A O 1
ATOM 707 N N . HIS A 1 91 ? -3.030 -14.768 -7.597 1.00 88.12 91 HIS A N 1
ATOM 708 C CA . HIS A 1 91 ? -2.186 -14.001 -8.505 1.00 88.12 91 HIS A CA 1
ATOM 709 C C . HIS A 1 91 ? -2.756 -12.601 -8.765 1.00 88.12 91 HIS A C 1
ATOM 711 O O . HIS A 1 91 ? -3.943 -12.413 -9.030 1.00 88.12 91 HIS A O 1
ATOM 717 N N . VAL A 1 92 ? -1.886 -11.589 -8.739 1.00 86.62 92 VAL A N 1
ATOM 718 C CA . VAL A 1 92 ? -2.245 -10.231 -9.157 1.00 86.62 92 VAL A CA 1
ATOM 719 C C . VAL A 1 92 ? -1.166 -9.662 -10.062 1.00 86.62 92 VAL A C 1
ATOM 721 O O . VAL A 1 92 ? -0.003 -9.575 -9.673 1.00 86.62 92 VAL A O 1
ATOM 724 N N . ARG A 1 93 ? -1.581 -9.188 -11.239 1.00 88.56 93 ARG A N 1
ATOM 725 C CA . ARG A 1 93 ? -0.758 -8.353 -12.113 1.00 88.56 93 ARG A CA 1
ATOM 726 C C . ARG A 1 93 ? -1.118 -6.895 -11.867 1.00 88.56 93 ARG A C 1
ATOM 728 O O . ARG A 1 93 ? -2.205 -6.464 -12.238 1.00 88.56 93 ARG A O 1
ATOM 735 N N . TYR A 1 94 ? -0.205 -6.156 -11.248 1.00 88.25 94 TYR A N 1
ATOM 736 C CA . TYR A 1 94 ? -0.373 -4.739 -10.931 1.00 88.25 94 TYR A CA 1
ATOM 737 C C . TYR A 1 94 ? 0.630 -3.890 -11.714 1.00 88.25 94 TYR A C 1
ATOM 739 O O . TYR A 1 94 ? 1.808 -4.245 -11.789 1.00 88.25 94 TYR A O 1
ATOM 747 N N . PHE A 1 95 ? 0.177 -2.773 -12.283 1.00 88.31 95 PHE A N 1
ATOM 748 C CA . PHE A 1 95 ? 1.032 -1.854 -13.034 1.00 88.31 95 PHE A CA 1
ATOM 749 C C . PHE A 1 95 ? 1.484 -0.665 -12.178 1.00 88.31 95 PHE A C 1
ATOM 751 O O . PHE A 1 95 ? 0.738 -0.120 -11.368 1.00 88.31 95 PHE A O 1
ATOM 758 N N . GLY A 1 96 ? 2.741 -0.264 -12.372 1.00 89.00 96 GLY A N 1
ATOM 759 C CA . GLY A 1 96 ? 3.388 0.806 -11.620 1.00 89.00 96 GLY A CA 1
ATOM 760 C C . GLY A 1 96 ? 2.786 2.203 -11.814 1.00 89.00 96 GLY A C 1
ATOM 761 O O . GLY A 1 96 ? 1.924 2.431 -12.660 1.00 89.00 96 GLY A O 1
ATOM 762 N N . ASP A 1 97 ? 3.287 3.178 -11.055 1.00 88.88 97 ASP A N 1
ATOM 763 C CA . ASP A 1 97 ? 2.816 4.573 -11.090 1.00 88.88 97 ASP A CA 1
ATOM 764 C C . ASP A 1 97 ? 3.489 5.445 -12.169 1.00 88.88 97 ASP A C 1
ATOM 766 O O . ASP A 1 97 ? 3.228 6.647 -12.252 1.00 88.88 97 ASP A O 1
ATOM 770 N N . HIS A 1 98 ? 4.322 4.850 -13.026 1.00 88.94 98 HIS A N 1
ATOM 771 C CA . HIS A 1 98 ? 4.982 5.546 -14.128 1.00 88.94 98 HIS A CA 1
ATOM 772 C C . HIS A 1 98 ? 4.047 5.657 -15.341 1.00 88.94 98 HIS A C 1
ATOM 774 O O . HIS A 1 98 ? 3.836 4.698 -16.082 1.00 88.94 98 HIS A O 1
ATOM 780 N N . LYS A 1 99 ? 3.463 6.842 -15.524 1.00 82.12 99 LYS A N 1
ATOM 781 C CA . LYS A 1 99 ? 2.514 7.153 -16.600 1.00 82.12 99 LYS A CA 1
ATOM 782 C C . LYS A 1 99 ? 3.205 7.678 -17.854 1.00 82.12 99 LYS A C 1
ATOM 784 O O . LYS A 1 99 ? 4.290 8.251 -17.778 1.00 82.12 99 LYS A O 1
ATOM 789 N N . ALA A 1 100 ? 2.514 7.562 -18.988 1.00 79.56 100 ALA A N 1
ATOM 790 C CA . ALA A 1 100 ? 2.914 8.219 -20.226 1.00 79.56 100 ALA A CA 1
ATOM 791 C C . ALA A 1 100 ? 3.090 9.735 -20.008 1.00 79.56 100 ALA A C 1
ATOM 793 O O . ALA A 1 100 ? 2.266 10.376 -19.355 1.00 79.56 100 ALA A O 1
ATOM 794 N N . GLY A 1 101 ? 4.179 10.292 -20.537 1.00 79.75 101 GLY A N 1
ATOM 795 C CA . GLY A 1 101 ? 4.512 11.715 -20.415 1.00 79.75 101 GLY A CA 1
ATOM 796 C C . GLY A 1 101 ? 5.311 12.100 -19.165 1.00 79.75 101 GLY A C 1
ATOM 797 O O . GLY A 1 101 ? 5.736 13.248 -19.067 1.00 79.75 101 GLY A O 1
ATOM 798 N N . LEU A 1 102 ? 5.566 11.177 -18.228 1.00 83.62 102 LEU A N 1
ATOM 799 C CA . LEU A 1 102 ? 6.550 11.421 -17.171 1.00 83.62 102 LEU A CA 1
ATOM 800 C C . LEU A 1 102 ? 7.969 11.314 -17.738 1.00 83.62 102 LEU A C 1
ATOM 802 O O . LEU A 1 102 ? 8.311 10.355 -18.425 1.00 83.62 102 LEU A O 1
ATOM 806 N N . SER A 1 103 ? 8.803 12.307 -17.438 1.00 84.44 103 SER A N 1
ATOM 807 C CA . SER A 1 103 ? 10.216 12.305 -17.807 1.00 84.44 103 SER A CA 1
ATOM 808 C C . SER A 1 103 ? 11.041 11.421 -16.869 1.00 84.44 103 SER A C 1
ATOM 810 O O . SER A 1 103 ? 10.836 11.438 -15.653 1.00 84.44 103 SER A O 1
ATOM 812 N N . GLY A 1 104 ? 12.048 10.743 -17.418 1.00 86.00 104 GLY A N 1
ATOM 813 C CA . GLY A 1 104 ? 12.999 9.921 -16.667 1.00 86.00 104 GLY A CA 1
ATOM 814 C C . GLY A 1 104 ? 12.744 8.415 -16.803 1.00 86.00 104 GLY A C 1
ATOM 815 O O . GLY A 1 104 ? 11.775 8.003 -17.435 1.00 86.00 104 GLY A O 1
ATOM 816 N N . PRO A 1 105 ? 13.627 7.574 -16.241 1.00 88.12 105 PRO A N 1
ATOM 817 C CA . PRO A 1 105 ? 13.536 6.129 -16.409 1.00 88.12 105 PRO A CA 1
ATOM 818 C C . PRO A 1 105 ? 12.358 5.522 -15.622 1.00 88.12 105 PRO A C 1
ATOM 820 O O . PRO A 1 105 ? 12.035 5.996 -14.525 1.00 88.12 105 PRO A O 1
ATOM 823 N N . PRO A 1 106 ? 11.745 4.430 -16.118 1.00 81.25 106 PRO A N 1
ATOM 824 C CA . PRO A 1 106 ? 10.824 3.616 -15.330 1.00 81.25 106 PRO A CA 1
ATOM 825 C C . PRO A 1 106 ? 11.495 3.167 -14.025 1.00 81.25 106 PRO A C 1
ATOM 827 O O . PRO A 1 106 ? 12.549 2.542 -14.053 1.00 81.25 106 PRO A O 1
ATOM 830 N N . GLY A 1 107 ? 10.907 3.526 -12.880 1.00 86.69 107 GLY A N 1
ATOM 831 C CA . GLY A 1 107 ? 11.496 3.272 -11.555 1.00 86.69 107 GLY A CA 1
ATOM 832 C C . GLY A 1 107 ? 11.867 4.529 -10.769 1.00 86.69 107 GLY A C 1
ATOM 833 O O . GLY A 1 107 ? 12.021 4.450 -9.557 1.00 86.69 107 GLY A O 1
ATOM 834 N N . SER A 1 108 ? 11.942 5.696 -11.417 1.00 88.12 108 SER A N 1
ATOM 835 C CA . SER A 1 108 ? 12.241 6.971 -10.741 1.00 88.12 108 SER A CA 1
ATOM 836 C C . SER A 1 108 ? 11.062 7.546 -9.945 1.00 88.12 108 SER A C 1
ATOM 838 O O . SER A 1 108 ? 11.248 8.397 -9.074 1.00 88.12 108 SER A O 1
ATOM 840 N N . THR A 1 109 ? 9.838 7.099 -10.235 1.00 91.75 109 THR A N 1
ATOM 841 C CA . THR A 1 109 ? 8.641 7.501 -9.495 1.00 91.75 109 THR A CA 1
ATOM 842 C C . THR A 1 109 ? 8.668 6.918 -8.088 1.00 91.75 109 THR A C 1
ATOM 844 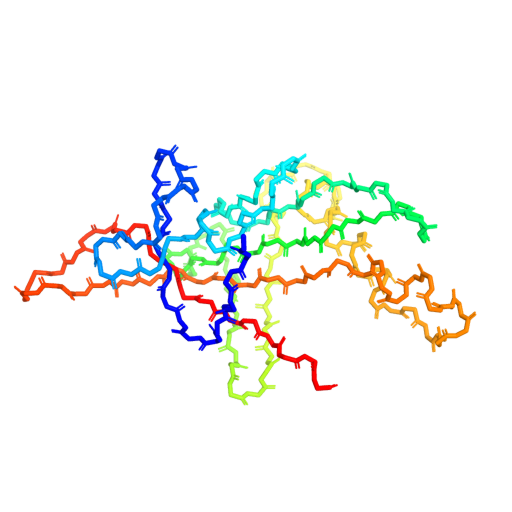O O . THR A 1 109 ? 9.147 5.808 -7.861 1.00 91.75 109 THR A O 1
ATOM 847 N N . ARG A 1 110 ? 8.123 7.660 -7.117 1.00 91.50 110 ARG A N 1
ATOM 848 C CA . ARG A 1 110 ? 8.149 7.261 -5.703 1.00 91.50 110 ARG A CA 1
ATOM 849 C C . ARG A 1 110 ? 7.537 5.874 -5.473 1.00 91.50 110 ARG A C 1
ATOM 851 O O . ARG A 1 110 ? 8.051 5.127 -4.643 1.00 91.50 110 ARG A O 1
ATOM 858 N N . GLY A 1 111 ? 6.444 5.543 -6.165 1.00 90.50 111 GLY A N 1
ATOM 859 C CA . GLY A 1 111 ? 5.792 4.244 -6.050 1.00 90.50 111 GLY A CA 1
ATOM 860 C C . GLY A 1 111 ? 6.647 3.121 -6.624 1.00 90.50 111 GLY A C 1
ATOM 861 O O . GLY A 1 111 ? 6.937 2.162 -5.914 1.00 90.50 111 GLY A O 1
ATOM 862 N N . ASN A 1 112 ? 7.102 3.251 -7.871 1.00 92.75 112 ASN A N 1
ATOM 863 C CA . ASN A 1 112 ? 7.944 2.229 -8.495 1.00 92.75 112 ASN A CA 1
ATOM 864 C C . ASN A 1 112 ? 9.287 2.043 -7.786 1.00 92.75 112 ASN A C 1
ATOM 866 O O . ASN A 1 112 ? 9.692 0.901 -7.598 1.00 92.75 112 ASN A O 1
ATOM 870 N N . ALA A 1 113 ? 9.939 3.115 -7.330 1.00 91.94 113 ALA A N 1
ATOM 871 C CA . ALA A 1 113 ? 11.157 3.013 -6.527 1.00 91.94 113 ALA A CA 1
ATOM 872 C C . ALA A 1 113 ? 10.922 2.160 -5.269 1.00 91.94 113 ALA A C 1
ATOM 874 O O . ALA A 1 113 ? 11.726 1.295 -4.936 1.00 91.94 113 ALA A O 1
ATOM 875 N N . ALA A 1 114 ? 9.779 2.350 -4.601 1.00 91.69 114 ALA A N 1
ATOM 876 C CA . ALA A 1 114 ? 9.403 1.549 -3.441 1.00 91.69 114 ALA A CA 1
ATOM 877 C C . ALA A 1 114 ? 9.056 0.089 -3.783 1.00 91.69 114 ALA A C 1
ATOM 879 O O . ALA A 1 114 ? 9.249 -0.785 -2.936 1.00 91.69 114 ALA A O 1
ATOM 880 N N . LEU A 1 115 ? 8.529 -0.180 -4.983 1.00 91.38 115 LEU A N 1
ATOM 881 C CA . LEU A 1 115 ? 8.270 -1.542 -5.460 1.00 91.38 115 LEU A CA 1
ATOM 882 C C . LEU A 1 115 ? 9.559 -2.276 -5.830 1.00 91.38 115 LEU A C 1
ATOM 884 O O . LEU A 1 115 ? 9.659 -3.454 -5.514 1.00 91.38 115 LEU A O 1
ATOM 888 N N . LEU A 1 116 ? 10.530 -1.600 -6.448 1.00 91.38 116 LEU A N 1
ATOM 889 C CA . LEU A 1 116 ? 11.843 -2.174 -6.763 1.00 91.38 116 LEU A CA 1
ATOM 890 C C . LEU A 1 116 ? 12.609 -2.524 -5.480 1.00 91.38 116 LEU A C 1
ATOM 892 O O . LEU A 1 116 ? 13.027 -3.660 -5.308 1.00 91.38 116 LEU A O 1
ATOM 896 N N . ASP A 1 117 ? 12.652 -1.591 -4.527 1.00 87.88 117 ASP A N 1
ATOM 897 C CA . ASP A 1 117 ? 13.214 -1.800 -3.185 1.00 87.88 117 ASP A CA 1
ATOM 898 C C . ASP A 1 117 ? 12.562 -2.997 -2.462 1.00 87.88 117 ASP A C 1
ATOM 900 O O . ASP A 1 117 ? 13.230 -3.836 -1.862 1.00 87.88 117 ASP A O 1
ATOM 904 N N . ALA A 1 118 ? 11.235 -3.140 -2.568 1.00 87.81 118 ALA A N 1
ATOM 905 C CA . ALA A 1 118 ? 10.550 -4.313 -2.034 1.00 87.81 118 ALA A CA 1
ATOM 906 C C . ALA A 1 118 ? 10.873 -5.594 -2.822 1.00 87.81 118 ALA A C 1
ATOM 908 O O . ALA A 1 118 ? 11.000 -6.650 -2.204 1.00 87.81 118 ALA A O 1
ATOM 909 N N . PHE A 1 119 ? 10.972 -5.524 -4.151 1.00 87.88 119 PHE A N 1
ATOM 910 C CA . PHE A 1 119 ? 11.224 -6.665 -5.030 1.00 87.88 119 PHE A CA 1
ATOM 911 C C . PHE A 1 119 ? 12.567 -7.322 -4.729 1.00 87.88 119 PHE A C 1
ATOM 913 O O . PHE A 1 119 ? 12.600 -8.540 -4.569 1.00 87.88 119 PHE A O 1
ATOM 920 N N . ASP A 1 120 ? 13.624 -6.531 -4.545 1.00 83.50 120 ASP A N 1
ATOM 921 C CA . ASP A 1 120 ? 14.956 -7.042 -4.208 1.00 83.50 120 ASP A CA 1
ATOM 922 C C . ASP A 1 120 ? 14.908 -7.922 -2.947 1.00 83.50 120 ASP A C 1
ATOM 924 O O . ASP A 1 120 ? 15.370 -9.062 -2.958 1.00 83.50 120 ASP A O 1
ATOM 928 N N . GLY A 1 121 ? 14.214 -7.466 -1.897 1.00 77.19 121 GLY A N 1
ATOM 929 C CA . GLY A 1 121 ? 14.012 -8.252 -0.673 1.00 77.19 121 GLY A CA 1
ATOM 930 C C . GLY A 1 121 ? 13.094 -9.477 -0.826 1.00 77.19 121 GLY A C 1
ATOM 931 O O . GLY A 1 121 ? 13.101 -10.354 0.035 1.00 77.19 121 GLY A O 1
ATOM 932 N N . HIS A 1 122 ? 12.287 -9.561 -1.889 1.00 79.62 122 HIS A N 1
ATOM 933 C CA . HIS A 1 122 ? 11.458 -10.738 -2.190 1.00 79.62 122 HIS A CA 1
ATOM 934 C C . HIS A 1 122 ? 12.189 -11.788 -3.038 1.00 79.62 122 HIS A C 1
ATOM 936 O O . HIS A 1 122 ? 11.728 -12.927 -3.088 1.00 79.62 122 HIS A O 1
ATOM 942 N N . GLN A 1 123 ? 13.286 -11.420 -3.705 1.00 76.69 123 GLN A N 1
ATOM 943 C CA . GLN A 1 123 ? 14.076 -12.308 -4.564 1.00 76.69 123 GLN A CA 1
ATOM 944 C C . GLN A 1 123 ? 15.271 -12.954 -3.841 1.00 76.69 123 GLN A C 1
ATOM 946 O O . GLN A 1 123 ? 15.987 -13.745 -4.452 1.00 76.69 123 GLN A O 1
ATOM 951 N N . GLU A 1 124 ? 15.515 -12.640 -2.563 1.00 66.62 124 GLU A N 1
ATOM 952 C CA . GLU A 1 124 ? 16.656 -13.188 -1.818 1.00 66.62 124 GLU A CA 1
ATOM 953 C C . GLU A 1 124 ? 16.569 -14.736 -1.703 1.00 66.62 124 GLU A C 1
ATOM 955 O O . GLU A 1 124 ? 15.626 -15.257 -1.101 1.00 66.62 124 GLU A O 1
ATOM 960 N N . PRO A 1 125 ? 17.543 -15.496 -2.255 1.00 55.31 125 PRO A N 1
ATOM 961 C CA . PRO A 1 125 ? 17.417 -16.944 -2.478 1.00 55.31 125 PRO A CA 1
ATOM 962 C C . PRO A 1 125 ? 17.746 -17.826 -1.262 1.00 55.31 125 PRO A C 1
ATOM 964 O O . PRO A 1 125 ? 17.517 -19.032 -1.301 1.00 55.31 125 PRO A O 1
ATOM 967 N N . THR A 1 126 ? 18.293 -17.269 -0.179 1.00 53.44 126 THR A N 1
ATOM 968 C CA . THR A 1 126 ? 18.776 -18.053 0.971 1.00 53.44 126 THR A CA 1
ATOM 969 C C . THR A 1 126 ? 18.033 -17.712 2.263 1.00 53.44 126 THR A C 1
ATOM 971 O O . THR A 1 126 ? 18.048 -16.546 2.666 1.00 53.44 126 THR A O 1
ATOM 974 N N . PRO A 1 127 ? 17.513 -18.711 3.005 1.00 53.00 127 PRO A N 1
ATOM 975 C CA . PRO A 1 127 ? 17.055 -18.523 4.387 1.00 53.00 127 PRO A CA 1
ATOM 976 C C . PRO A 1 127 ? 18.167 -17.995 5.317 1.00 53.00 127 PRO A C 1
ATOM 978 O O . PRO A 1 127 ? 17.887 -17.328 6.313 1.00 53.00 127 PRO A O 1
ATOM 981 N N . GLU A 1 128 ? 19.432 -18.271 4.969 1.00 46.53 128 GLU A N 1
ATOM 982 C CA . GLU A 1 128 ? 20.659 -18.013 5.744 1.00 46.53 128 GLU A CA 1
ATOM 983 C C . GLU A 1 128 ? 21.382 -16.696 5.408 1.00 46.53 128 GLU A C 1
ATOM 985 O O . GLU A 1 128 ? 22.233 -16.266 6.184 1.00 46.53 128 GLU A O 1
ATOM 990 N N . ALA A 1 129 ? 20.914 -15.936 4.404 1.00 47.41 129 ALA A N 1
ATOM 991 C CA . ALA A 1 129 ? 21.012 -14.463 4.464 1.00 47.41 129 ALA A CA 1
ATOM 992 C C . ALA A 1 129 ? 20.273 -13.904 5.711 1.00 47.41 129 ALA A C 1
ATOM 994 O O . ALA A 1 129 ? 20.424 -12.747 6.107 1.00 47.41 129 ALA A O 1
ATOM 995 N N . GLY A 1 130 ? 19.542 -14.790 6.392 1.00 31.97 130 GLY A N 1
ATOM 996 C CA . GLY A 1 130 ? 19.348 -14.845 7.826 1.00 31.97 130 GLY A CA 1
ATOM 997 C C . GLY A 1 130 ? 17.879 -14.641 8.180 1.00 31.97 130 GLY A C 1
ATOM 998 O O . GLY A 1 130 ? 17.174 -13.907 7.481 1.00 31.97 130 GLY A O 1
ATOM 999 N N . PRO A 1 131 ? 17.418 -15.121 9.352 1.00 34.59 131 PRO A N 1
ATOM 1000 C CA . PRO A 1 131 ? 16.118 -14.731 9.920 1.00 34.59 131 PRO A CA 1
ATOM 1001 C C . PRO A 1 131 ? 15.975 -13.206 10.136 1.00 34.59 131 PRO A C 1
ATOM 1003 O O . PRO A 1 131 ? 14.923 -12.734 10.564 1.00 34.59 131 PRO A O 1
ATOM 1006 N N . ARG A 1 132 ? 17.026 -12.433 9.826 1.00 38.97 132 ARG A N 1
ATOM 1007 C CA . ARG A 1 132 ? 17.140 -10.984 9.946 1.00 38.97 132 ARG A CA 1
ATOM 1008 C C . ARG A 1 132 ? 16.702 -10.195 8.707 1.00 38.97 132 ARG A C 1
ATOM 1010 O O . ARG A 1 132 ? 16.437 -9.017 8.887 1.00 38.97 132 ARG A O 1
ATOM 1017 N N . ARG A 1 133 ? 16.570 -10.779 7.499 1.00 41.38 133 ARG A N 1
ATOM 1018 C CA . ARG A 1 133 ? 16.142 -10.032 6.283 1.00 41.38 133 ARG A CA 1
ATOM 1019 C C . ARG A 1 133 ? 14.950 -10.600 5.502 1.00 41.38 133 ARG A C 1
ATOM 1021 O O . ARG A 1 133 ? 14.161 -9.826 4.970 1.00 41.38 133 ARG A O 1
ATOM 1028 N N . SER A 1 134 ? 14.638 -11.891 5.598 1.00 37.19 134 SER A N 1
ATOM 1029 C CA . SER A 1 134 ? 13.346 -12.400 5.083 1.00 37.19 134 SER A CA 1
ATOM 1030 C C . SER A 1 134 ? 12.127 -11.892 5.888 1.00 37.19 134 SER A C 1
ATOM 1032 O O . SER A 1 134 ? 11.000 -11.879 5.391 1.00 37.19 134 SER A O 1
ATOM 1034 N N . ARG A 1 135 ? 12.360 -11.389 7.115 1.00 44.06 135 ARG A N 1
ATOM 1035 C CA . ARG A 1 135 ? 11.423 -10.580 7.931 1.00 44.06 135 ARG A CA 1
ATOM 1036 C C . ARG A 1 135 ? 11.415 -9.079 7.584 1.00 44.06 135 ARG A C 1
ATOM 1038 O O . ARG A 1 135 ? 10.628 -8.329 8.162 1.00 44.06 135 ARG A O 1
ATOM 1045 N N . VAL A 1 136 ? 12.316 -8.632 6.708 1.00 42.38 136 VAL A N 1
A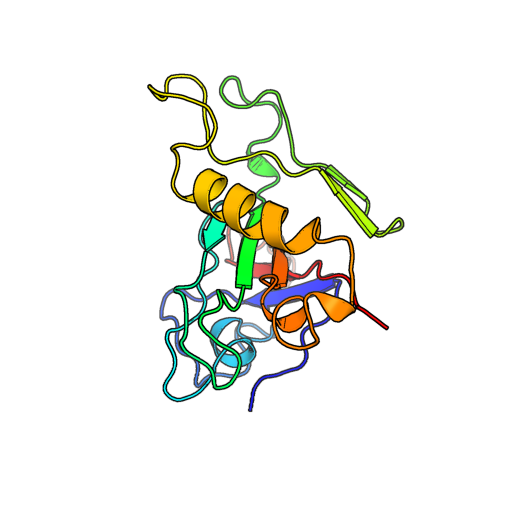TOM 1046 C CA . VAL A 1 136 ? 12.508 -7.232 6.270 1.00 42.38 136 VAL A CA 1
ATOM 1047 C C . VAL A 1 136 ? 11.782 -6.963 4.954 1.00 42.38 136 VAL A C 1
ATOM 1049 O O . VAL A 1 136 ? 11.443 -5.810 4.684 1.00 42.38 136 VAL A O 1
ATOM 1052 N N . ALA A 1 137 ? 11.452 -8.014 4.191 1.00 45.84 137 ALA A N 1
ATOM 1053 C CA . ALA A 1 137 ? 10.562 -7.919 3.042 1.00 45.84 137 ALA A CA 1
ATOM 1054 C C . ALA A 1 137 ? 9.246 -7.242 3.456 1.00 45.84 137 ALA A C 1
ATOM 1056 O O . ALA A 1 137 ? 8.508 -7.725 4.321 1.00 45.84 137 ALA A O 1
ATOM 1057 N N . SER A 1 138 ? 8.971 -6.089 2.846 1.00 53.41 138 SER A N 1
ATOM 1058 C CA . SER A 1 138 ? 7.753 -5.331 3.117 1.00 53.41 138 SER A CA 1
ATOM 1059 C C . SER A 1 138 ? 6.528 -6.186 2.837 1.00 53.41 138 SER A C 1
ATOM 1061 O O . SER A 1 138 ? 6.407 -6.770 1.762 1.00 53.41 138 SER A O 1
ATOM 1063 N N . GLY A 1 139 ? 5.567 -6.204 3.760 1.00 58.94 139 GLY A N 1
ATOM 1064 C CA . GLY A 1 139 ? 4.275 -6.807 3.464 1.00 58.94 139 GLY A CA 1
ATOM 1065 C C . GLY A 1 139 ? 3.588 -6.041 2.333 1.00 58.94 139 GLY A C 1
ATOM 1066 O O . GLY A 1 139 ? 3.277 -4.862 2.501 1.00 58.94 139 GLY A O 1
ATOM 1067 N N . LEU A 1 140 ? 3.316 -6.699 1.205 1.00 54.81 140 LEU A N 1
ATOM 1068 C CA . LEU A 1 140 ? 2.449 -6.137 0.174 1.00 54.81 140 LEU A CA 1
ATOM 1069 C C . LEU A 1 140 ? 0.989 -6.364 0.582 1.00 54.81 140 LEU A C 1
ATOM 1071 O O . LEU A 1 140 ? 0.553 -7.502 0.768 1.00 54.81 140 LEU A O 1
ATOM 1075 N N . ALA A 1 141 ? 0.235 -5.283 0.767 1.00 67.69 141 ALA A N 1
ATOM 1076 C CA . ALA A 1 141 ? -1.195 -5.345 1.053 1.00 67.69 141 ALA A CA 1
ATOM 1077 C C . ALA A 1 141 ? -1.955 -4.662 -0.077 1.00 67.69 141 ALA A C 1
ATOM 1079 O O . ALA A 1 141 ? -1.749 -3.480 -0.336 1.00 67.69 141 ALA A O 1
ATOM 1080 N N . GLN A 1 142 ? -2.826 -5.406 -0.750 1.00 71.00 142 GLN A N 1
ATOM 1081 C CA . GLN A 1 142 ? -3.598 -4.887 -1.868 1.00 71.00 142 GLN A CA 1
ATOM 1082 C C . GLN A 1 142 ? -5.055 -4.678 -1.464 1.00 71.00 142 GLN A C 1
ATOM 1084 O O . GLN A 1 142 ? -5.650 -5.499 -0.757 1.00 71.00 142 GLN A O 1
ATOM 1089 N N . ALA A 1 143 ? -5.616 -3.570 -1.924 1.00 69.69 143 ALA A N 1
ATOM 1090 C CA . ALA A 1 143 ? -6.999 -3.197 -1.726 1.00 69.69 143 ALA A CA 1
ATOM 1091 C C . ALA A 1 143 ? -7.608 -2.735 -3.052 1.00 69.69 143 ALA A C 1
ATOM 1093 O O . ALA A 1 143 ? -6.940 -2.100 -3.875 1.00 69.69 143 ALA A O 1
ATOM 1094 N N . ARG A 1 144 ? -8.889 -3.038 -3.248 1.00 69.38 144 ARG A N 1
ATOM 1095 C CA . ARG A 1 144 ? -9.672 -2.545 -4.386 1.00 69.38 144 ARG A CA 1
ATOM 1096 C C . ARG A 1 144 ? -10.843 -1.715 -3.911 1.00 69.38 144 ARG A C 1
ATOM 1098 O O . ARG A 1 144 ? -11.439 -2.025 -2.882 1.00 69.38 144 ARG A O 1
ATOM 1105 N N . ASP A 1 145 ? -11.194 -0.704 -4.695 1.00 72.38 145 ASP A N 1
ATOM 1106 C CA . ASP A 1 145 ? -12.434 0.045 -4.503 1.00 72.38 145 ASP A CA 1
ATOM 1107 C C . ASP A 1 145 ? -13.639 -0.903 -4.517 1.00 72.38 145 ASP A C 1
ATOM 1109 O O . ASP A 1 145 ? -13.814 -1.682 -5.454 1.00 72.38 145 ASP A O 1
ATOM 1113 N N . ALA A 1 146 ? -14.460 -0.834 -3.470 1.00 62.03 146 ALA A N 1
ATOM 1114 C CA . ALA A 1 146 ? -15.707 -1.572 -3.357 1.00 62.03 146 ALA A CA 1
ATOM 1115 C C . ALA A 1 146 ? -16.883 -0.599 -3.476 1.00 62.03 146 ALA A C 1
ATOM 1117 O O . ALA A 1 146 ? -16.963 0.400 -2.758 1.00 62.03 146 ALA A O 1
ATOM 1118 N N . THR A 1 147 ? -17.814 -0.897 -4.379 1.00 61.47 147 THR A N 1
ATOM 1119 C CA . THR A 1 147 ? -19.113 -0.224 -4.409 1.00 61.47 147 THR A CA 1
ATOM 1120 C C . THR A 1 147 ? -20.038 -0.920 -3.425 1.00 61.47 147 THR A C 1
ATOM 1122 O O . THR A 1 147 ? -20.201 -2.135 -3.484 1.00 61.47 147 THR A O 1
ATOM 1125 N N . LEU A 1 148 ? -20.624 -0.146 -2.514 1.00 56.00 148 LEU A N 1
ATOM 1126 C CA . LEU A 1 148 ? -21.581 -0.644 -1.535 1.00 56.00 148 LEU A CA 1
ATOM 1127 C C . LEU A 1 148 ? -22.998 -0.227 -1.927 1.00 56.00 148 LEU A C 1
ATOM 1129 O O . LEU A 1 148 ? -23.227 0.897 -2.374 1.00 56.00 148 LEU A O 1
ATOM 1133 N N . GLU A 1 149 ? -23.963 -1.111 -1.724 1.00 51.72 149 GLU A N 1
ATOM 1134 C CA . GLU A 1 149 ? -25.385 -0.776 -1.785 1.00 51.72 149 GLU A CA 1
ATOM 1135 C C . GLU A 1 149 ? -25.939 -0.819 -0.362 1.00 51.72 149 GLU A C 1
ATOM 1137 O O . GLU A 1 149 ? -25.654 -1.747 0.394 1.00 51.72 149 GLU A O 1
ATOM 1142 N N . HIS A 1 150 ? -26.682 0.212 0.039 1.00 46.53 150 HIS A N 1
ATOM 1143 C CA . HIS A 1 150 ? -27.328 0.244 1.349 1.00 46.53 150 HIS A CA 1
ATOM 1144 C C . HIS A 1 150 ? -28.768 0.724 1.182 1.00 46.53 150 HIS A C 1
ATOM 1146 O O . HIS A 1 150 ? -28.989 1.823 0.675 1.00 46.53 150 HIS A O 1
ATOM 1152 N N . ASN A 1 151 ? -29.735 -0.107 1.588 1.00 40.53 151 ASN A N 1
ATOM 1153 C CA . ASN A 1 151 ? -31.178 0.161 1.513 1.00 40.53 151 ASN A CA 1
ATOM 1154 C C . ASN A 1 151 ? -31.674 0.572 0.111 1.00 40.53 151 ASN A C 1
ATOM 1156 O O . ASN A 1 151 ? -32.394 1.555 -0.031 1.00 40.53 151 ASN A O 1
ATOM 1160 N N . GLY A 1 152 ? -31.253 -0.140 -0.942 1.00 38.97 152 GLY A N 1
ATOM 1161 C CA . GLY A 1 152 ? -31.707 0.111 -2.322 1.00 38.97 152 GLY A CA 1
ATOM 1162 C C . GLY A 1 152 ? -31.159 1.388 -2.973 1.00 38.97 152 GLY A C 1
ATOM 1163 O O . GLY A 1 152 ? -31.383 1.621 -4.158 1.00 38.97 152 GLY A O 1
ATOM 1164 N N . LEU A 1 153 ? -30.389 2.195 -2.239 1.00 35.38 153 LEU A N 1
ATOM 1165 C CA . LEU A 1 153 ? -29.648 3.333 -2.770 1.00 35.38 153 LEU A CA 1
ATOM 1166 C C . LEU A 1 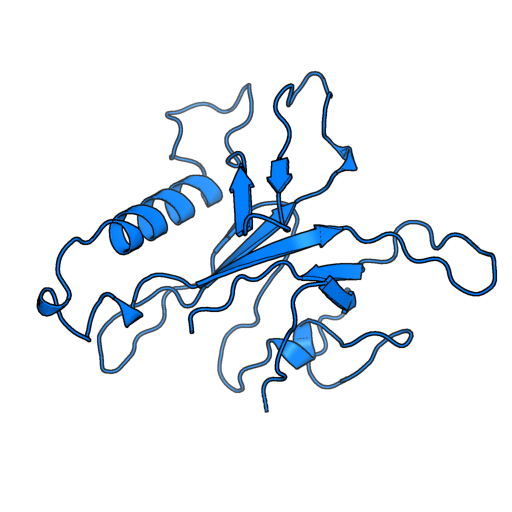153 ? -28.206 2.896 -3.041 1.00 35.38 153 LEU A C 1
ATOM 1168 O O . LEU A 1 153 ? -27.455 2.555 -2.117 1.00 35.38 153 LEU A O 1
ATOM 1172 N N . LYS A 1 154 ? -27.792 2.934 -4.315 1.00 41.56 154 LYS A N 1
ATOM 1173 C CA . LYS A 1 154 ? -26.374 2.821 -4.676 1.00 41.56 154 LYS A CA 1
ATOM 1174 C C . LYS A 1 154 ? -25.621 3.924 -3.950 1.00 41.56 154 LYS A C 1
ATOM 1176 O O . LYS A 1 154 ? -25.826 5.109 -4.214 1.00 41.56 154 LYS A O 1
ATOM 1181 N N . ALA A 1 155 ? -24.748 3.546 -3.024 1.00 44.75 155 ALA A N 1
ATOM 1182 C CA . ALA A 1 155 ? -23.857 4.490 -2.388 1.00 44.75 155 ALA A CA 1
ATOM 1183 C C . ALA A 1 155 ? -22.849 4.986 -3.427 1.00 44.75 155 ALA A C 1
ATOM 1185 O O . ALA A 1 155 ? -21.794 4.381 -3.623 1.00 44.75 155 ALA A O 1
ATOM 1186 N N . GLY A 1 156 ? -23.155 6.095 -4.097 1.00 41.69 156 GLY A N 1
ATOM 1187 C CA . GLY A 1 156 ? -22.152 6.826 -4.858 1.00 41.69 156 GLY A CA 1
ATOM 1188 C C . GLY A 1 156 ? -20.927 7.089 -3.974 1.00 41.69 156 GLY A C 1
ATOM 1189 O O . GLY A 1 156 ? -21.060 7.593 -2.861 1.00 41.69 156 GLY A O 1
ATOM 1190 N N . ARG A 1 157 ? -19.742 6.695 -4.459 1.00 49.97 157 ARG A N 1
ATOM 1191 C CA . ARG A 1 157 ? -18.408 7.040 -3.924 1.00 49.97 157 ARG A CA 1
ATOM 1192 C C . ARG A 1 157 ? -18.249 6.989 -2.390 1.00 49.97 157 ARG A C 1
ATOM 1194 O O . ARG A 1 157 ? -17.642 7.886 -1.810 1.00 49.97 157 ARG A O 1
ATOM 1201 N N . ARG A 1 158 ? -18.722 5.952 -1.691 1.00 49.00 158 ARG A N 1
ATOM 1202 C CA . ARG A 1 158 ? -18.326 5.766 -0.280 1.00 49.00 158 ARG A CA 1
ATOM 1203 C C . ARG A 1 158 ? -16.990 5.024 -0.226 1.00 49.00 158 ARG A C 1
ATOM 1205 O O . ARG A 1 158 ? -16.979 3.839 -0.527 1.00 49.00 158 ARG A O 1
ATOM 1212 N N . ASN A 1 159 ? -15.898 5.719 0.143 1.00 58.09 159 ASN A N 1
ATOM 1213 C CA . ASN A 1 159 ? -14.529 5.204 0.388 1.00 58.09 159 ASN A CA 1
ATOM 1214 C C . ASN A 1 159 ? -14.507 3.880 1.181 1.00 58.09 159 ASN A C 1
ATOM 1216 O O . ASN A 1 159 ? -14.342 3.868 2.406 1.00 58.09 159 ASN A O 1
ATOM 1220 N N . SER A 1 160 ? -14.732 2.776 0.493 1.00 54.69 160 SER A N 1
ATOM 1221 C CA . SER A 1 160 ? -14.825 1.444 1.071 1.00 54.69 160 SER A CA 1
ATOM 1222 C C . SER A 1 160 ? -13.975 0.548 0.201 1.00 54.69 160 SER A C 1
ATOM 1224 O O . SER A 1 160 ? -14.030 0.643 -1.028 1.00 54.69 160 SER A O 1
ATOM 1226 N N . TYR A 1 161 ? -13.147 -0.275 0.829 1.00 62.88 161 TYR A N 1
ATOM 1227 C CA . TYR A 1 161 ? -12.127 -1.031 0.123 1.00 62.88 161 TYR A CA 1
ATOM 1228 C C . TYR A 1 161 ? -12.178 -2.497 0.506 1.00 62.88 161 TYR A C 1
ATOM 1230 O O . TYR A 1 161 ? -12.231 -2.829 1.687 1.00 62.88 161 TYR A O 1
ATOM 1238 N N . ARG A 1 162 ? -12.121 -3.373 -0.495 1.00 60.28 162 ARG A N 1
ATOM 1239 C CA . ARG A 1 162 ? -12.021 -4.817 -0.305 1.00 60.28 162 ARG A CA 1
ATOM 1240 C C . ARG A 1 162 ? -10.553 -5.215 -0.151 1.00 60.28 162 ARG A C 1
ATOM 1242 O O . ARG A 1 162 ? -9.758 -4.947 -1.053 1.00 60.28 162 ARG A O 1
ATOM 1249 N N . CYS A 1 163 ? -10.198 -5.851 0.963 1.00 59.66 163 CYS A N 1
ATOM 1250 C CA . CYS A 1 163 ? -8.855 -6.381 1.205 1.00 59.66 163 CYS A CA 1
ATOM 1251 C C . CYS A 1 163 ? -8.598 -7.649 0.380 1.00 59.66 163 CYS A C 1
ATOM 1253 O O . CYS A 1 163 ? -9.476 -8.500 0.255 1.00 59.66 163 CYS A O 1
ATOM 1255 N N . LEU A 1 164 ? -7.385 -7.798 -0.159 1.00 55.38 164 LEU A N 1
ATOM 1256 C CA . LEU A 1 164 ? -7.009 -8.899 -1.055 1.00 55.38 164 LEU A CA 1
ATOM 1257 C C . LEU A 1 164 ? -5.813 -9.731 -0.558 1.00 55.38 164 LEU A C 1
ATOM 1259 O O . LEU A 1 164 ? -5.187 -10.446 -1.333 1.00 55.38 164 LEU A O 1
ATOM 1263 N N . ARG A 1 165 ? -5.426 -9.608 0.716 1.00 54.78 165 ARG A N 1
ATOM 1264 C CA . ARG A 1 165 ? -4.113 -10.080 1.187 1.00 54.78 165 ARG A CA 1
ATOM 1265 C C . ARG A 1 165 ? -3.960 -11.611 1.242 1.00 54.78 165 ARG A C 1
ATOM 1267 O O . ARG A 1 165 ? -4.621 -12.273 2.028 1.00 54.78 165 ARG A O 1
ATOM 1274 N N . HIS A 1 166 ? -2.972 -12.146 0.526 1.00 35.62 166 HIS A N 1
ATOM 1275 C CA . HIS A 1 166 ? -2.539 -13.546 0.602 1.00 35.62 166 HIS A CA 1
ATOM 1276 C C . HIS A 1 166 ? -1.952 -13.911 1.985 1.00 35.62 166 HIS A C 1
ATOM 1278 O O . HIS A 1 166 ? -1.178 -13.148 2.574 1.00 35.62 166 HIS A O 1
ATOM 1284 N N . ARG A 1 167 ? -2.336 -15.082 2.509 1.00 31.23 167 ARG A N 1
ATOM 1285 C CA . ARG A 1 167 ? -1.849 -15.664 3.771 1.00 31.23 167 ARG A CA 1
ATOM 1286 C C . ARG A 1 167 ? -0.524 -16.381 3.489 1.00 31.23 167 ARG A C 1
ATOM 1288 O O . ARG A 1 167 ? -0.482 -17.196 2.580 1.00 31.23 167 ARG A O 1
ATOM 1295 N N . ARG A 1 168 ? 0.522 -16.144 4.287 1.00 32.28 168 ARG A N 1
ATOM 1296 C CA . ARG A 1 168 ? 1.565 -17.168 4.468 1.00 32.28 168 ARG A CA 1
ATOM 1297 C C . ARG A 1 168 ? 1.067 -18.100 5.573 1.00 32.28 168 ARG A C 1
ATOM 1299 O O . ARG A 1 168 ? 0.804 -17.622 6.678 1.00 32.28 168 ARG A O 1
ATOM 1306 N N . THR A 1 169 ? 0.820 -19.359 5.224 1.00 33.94 169 THR A N 1
ATOM 1307 C CA . THR A 1 169 ? 0.819 -20.489 6.167 1.00 33.94 169 THR A CA 1
ATOM 1308 C C . THR A 1 169 ? 2.237 -20.765 6.628 1.00 33.94 169 THR A C 1
ATOM 1310 O O . THR A 1 169 ? 3.141 -20.618 5.774 1.00 33.94 169 THR A O 1
#

Sequence (169 aa):
MGGTIRVGEILRYPVDKDPTVQTLDGYPNFYFATHTPGHRRALLEAGINAMAHVKTADGERRPAVLIRSSPWKAGTEQTPWHDVFDLDNGHVRYFGDHKAGLSGPPGSTRGNAALLDAFDGHQEPTPEAGPRRSRVASGLAQARDATLEHNGLKAGRRNSYRCLRHRRT

Radius of gyration: 17.26 Å; chains: 1; bounding box: 53×33×43 Å

Foldseek 3Di:
DADDDDFQAKEAEDPVLDLPDQDDPNGGHPSVNQDDPPDDTFDAPAAWGWADWDQDPLGIAGAAIEGEFEQVCDCDPFPVDHWDDPLVVPDIDDDHPDIPPDDDDQCPDPRSVRVVVLVVLVPDDDCPVDVSRVNRRHQYKYWYDDFDDDPNDGPPDRRMIGTRHDDDD

pLDDT: mean 75.28, std 18.87, range [31.23, 93.94]

Secondary structure (DSSP, 8-state):
-PPPP-TT-EEE--SS--SS-SEETTEEBHHHHT--TTSPPP---SEEEEPPPEEETTEEE--EEEEEE-GGGTTBTTB----EEETTTTEEE---S--TT--S-TT-SHHHHHHHHHHHHHS---GGG-TTTTTTSPEEEEEEE---EETTEE-TT--EEEE-PPP--